Protein AF-A0A2X1KBK9-F1 (afdb_monomer_lite)

Secondary structure (DSSP, 8-state):
-GGG-SS-EEEEPPTT--HHHHHHHHHHHTS--EEEEE-TTS-EEEEE------EEEEE--SSS---SHHHHHHHHHHHHHTT----EEE-SSTTTTTT-GGGHHHHT--TT--SS---B---------

Foldseek 3Di:
DLLADPDADEFEADQQQHLCRRLVVQVVQQAWDWDWDADPVRDIDIDIGHHDLRYAYEQQAHCAGQLAPVSLVVSCVVNVVSVHHHAYEYELAHRVQVNDPVSSVVSPPRPPPPDPRYDYDPDDDDPDD

pLDDT: mean 79.81, std 20.5, range [29.33, 95.19]

InterPro domains:
  IPR006218 DAHP synthetase I/KDSA [PF00793] (1-105)
  IPR006219 DAHP synthase, class 1 [PTHR21225] (1-105)
  IPR013785 Aldolase-type TIM barrel [G3DSA:3.20.20.70] (1-108)

Radius of gyration: 16.47 Å; chains: 1; bounding box: 36×37×44 Å

Organism: Escherichia coli (NCBI:txid562)

Sequence (129 aa):
MASGLSMPVGFKNGTDGSLATAINAMRAAAQPHRFVGINQAGQVALLQTQGNPDGHVILRGGKAPNYSPADVAQCEKEMEQAGLRPSLMVDCSHGNSNKDYRRQPGGGRIRGCSNQRWQSLNYWSDDRK

Structure (mmCIF, N/CA/C/O backbone):
data_AF-A0A2X1KBK9-F1
#
_entry.id   AF-A0A2X1KBK9-F1
#
loop_
_atom_site.group_PDB
_atom_site.id
_atom_site.type_symbol
_atom_site.label_atom_id
_atom_site.label_alt_id
_atom_site.label_comp_id
_atom_site.label_asym_id
_atom_site.label_entity_id
_atom_site.label_seq_id
_atom_site.pdbx_PDB_ins_code
_atom_site.Cartn_x
_atom_site.Cartn_y
_atom_site.Cartn_z
_atom_site.occupancy
_atom_site.B_iso_or_equiv
_atom_site.auth_seq_id
_atom_site.auth_comp_id
_atom_site.auth_asym_id
_atom_site.auth_atom_id
_atom_site.pdbx_PDB_model_num
ATOM 1 N N . MET A 1 1 ? -5.575 4.648 10.456 1.00 80.94 1 MET A N 1
ATOM 2 C CA . MET A 1 1 ? -6.672 5.180 9.614 1.00 80.94 1 MET A CA 1
ATOM 3 C C . MET A 1 1 ? -7.160 4.161 8.596 1.00 80.94 1 MET A C 1
ATOM 5 O O . MET A 1 1 ? -8.340 3.859 8.629 1.00 80.94 1 MET A O 1
ATOM 9 N N . ALA A 1 2 ? -6.296 3.609 7.733 1.00 80.25 2 ALA A N 1
ATOM 10 C CA . ALA A 1 2 ? -6.714 2.680 6.670 1.00 80.25 2 ALA A CA 1
ATOM 11 C C . ALA A 1 2 ? -7.518 1.453 7.158 1.00 80.25 2 ALA A C 1
ATOM 13 O O . ALA A 1 2 ? -8.440 1.019 6.477 1.00 80.25 2 ALA A O 1
ATOM 14 N N . SER A 1 3 ? -7.237 0.967 8.371 1.00 83.50 3 SER A N 1
ATOM 15 C CA . SER A 1 3 ? -7.970 -0.118 9.041 1.00 83.50 3 SER A CA 1
ATOM 16 C C . SER A 1 3 ? -9.439 0.187 9.362 1.00 83.50 3 SER A C 1
ATOM 18 O O . SER A 1 3 ? -10.183 -0.717 9.724 1.00 83.50 3 SER A O 1
ATOM 20 N N . GLY A 1 4 ? -9.853 1.456 9.302 1.00 83.00 4 GLY A N 1
ATOM 21 C CA . GLY A 1 4 ? -11.211 1.911 9.615 1.00 83.00 4 GLY A CA 1
ATOM 22 C C . GLY A 1 4 ? -12.002 2.399 8.410 1.00 83.00 4 GLY A C 1
ATOM 23 O O . GLY A 1 4 ? -13.071 2.972 8.596 1.00 83.00 4 GLY A O 1
ATOM 24 N N . LEU A 1 5 ? -11.467 2.239 7.197 1.00 86.81 5 LEU A N 1
ATOM 25 C CA . LEU A 1 5 ? -12.169 2.609 5.973 1.00 86.81 5 LEU A CA 1
ATOM 26 C C . LEU A 1 5 ? -13.101 1.476 5.541 1.00 86.81 5 LEU A C 1
ATOM 28 O O . LEU A 1 5 ? -12.708 0.316 5.544 1.00 86.81 5 LEU A O 1
ATOM 32 N N . SER A 1 6 ? -14.318 1.830 5.130 1.00 84.69 6 SER A N 1
ATOM 33 C CA . SER A 1 6 ? -15.340 0.904 4.617 1.00 84.69 6 SER A CA 1
ATOM 34 C C . SER A 1 6 ? -15.174 0.564 3.130 1.00 84.69 6 SER A C 1
ATOM 36 O O . SER A 1 6 ? -16.070 -0.017 2.524 1.00 84.69 6 SER A O 1
ATOM 38 N N . MET A 1 7 ? -14.053 0.963 2.528 1.00 89.25 7 MET A N 1
ATOM 39 C CA . MET A 1 7 ? -13.732 0.758 1.117 1.00 89.25 7 MET A CA 1
ATOM 40 C C . MET A 1 7 ? -12.378 0.047 0.974 1.00 89.25 7 MET A C 1
ATOM 42 O O . MET A 1 7 ? -11.544 0.167 1.881 1.00 89.25 7 MET A O 1
ATOM 46 N N . PRO A 1 8 ? -12.120 -0.636 -0.157 1.00 89.88 8 PRO A N 1
ATOM 47 C CA . PRO A 1 8 ? -10.808 -1.204 -0.450 1.00 89.88 8 PRO A CA 1
ATOM 48 C C . PRO A 1 8 ? -9.715 -0.133 -0.476 1.00 89.88 8 PRO A C 1
ATOM 50 O O . PRO A 1 8 ? -9.938 0.982 -0.954 1.00 89.88 8 PRO A O 1
ATOM 53 N N . VAL A 1 9 ? -8.518 -0.471 0.007 1.00 92.31 9 VAL A N 1
ATOM 54 C CA . VAL A 1 9 ? -7.403 0.482 0.130 1.00 92.31 9 VAL A CA 1
ATOM 55 C C . VAL A 1 9 ? -6.173 -0.019 -0.616 1.00 92.31 9 VAL A C 1
ATOM 57 O O . VAL A 1 9 ? -5.704 -1.134 -0.399 1.00 92.31 9 VAL A O 1
ATOM 60 N N . GLY A 1 10 ? -5.628 0.841 -1.477 1.00 93.12 10 GLY A N 1
ATOM 61 C CA . GLY A 1 10 ? -4.382 0.597 -2.194 1.00 93.12 10 GLY A CA 1
ATOM 62 C C . GLY A 1 10 ? -3.178 1.239 -1.503 1.00 93.12 10 GLY A C 1
ATOM 63 O O . GLY A 1 10 ? -3.158 2.449 -1.269 1.00 93.12 10 GLY A O 1
ATOM 64 N N . PHE A 1 11 ? -2.147 0.446 -1.214 1.00 93.88 11 PHE A N 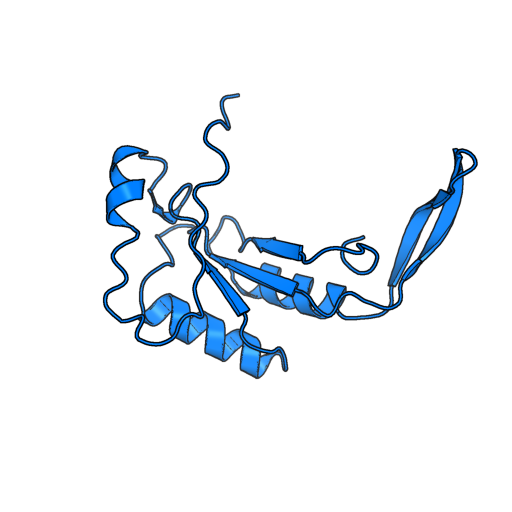1
ATOM 65 C CA . PHE A 1 11 ? -0.900 0.894 -0.594 1.00 93.88 11 PHE A CA 1
ATOM 66 C C . PHE A 1 11 ? 0.202 1.011 -1.643 1.00 93.88 11 PHE A C 1
ATOM 68 O O . PHE A 1 11 ? 0.728 0.016 -2.136 1.00 93.88 11 PHE A O 1
ATOM 75 N N . LYS A 1 12 ? 0.564 2.246 -1.988 1.00 93.62 12 LYS A N 1
ATOM 76 C CA . LYS A 1 12 ? 1.654 2.540 -2.926 1.00 93.62 12 LYS A CA 1
ATOM 77 C C . LYS A 1 12 ? 3.012 2.141 -2.341 1.00 93.62 12 LYS A C 1
ATOM 79 O O . LYS A 1 12 ? 3.291 2.451 -1.183 1.00 93.62 12 LYS A O 1
ATOM 84 N N . ASN A 1 13 ? 3.871 1.515 -3.149 1.00 93.75 13 ASN A N 1
ATOM 85 C CA . ASN A 1 13 ? 5.262 1.269 -2.759 1.00 93.75 13 ASN A CA 1
ATOM 86 C C . ASN A 1 13 ? 6.026 2.585 -2.501 1.00 93.75 13 ASN A C 1
ATOM 88 O O . ASN A 1 13 ? 5.630 3.665 -2.965 1.00 93.75 13 ASN A O 1
ATOM 92 N N . GLY A 1 14 ? 7.131 2.482 -1.754 1.00 89.19 14 GLY A N 1
ATOM 93 C CA . GLY A 1 14 ? 7.998 3.615 -1.423 1.00 89.19 14 GLY A CA 1
ATOM 94 C C . GLY A 1 14 ? 8.544 4.312 -2.671 1.00 89.19 14 GLY A C 1
ATOM 95 O O . GLY A 1 14 ? 8.673 3.698 -3.727 1.00 89.19 14 GLY A O 1
ATOM 96 N N . THR A 1 15 ? 8.872 5.602 -2.570 1.00 87.69 15 THR A N 1
ATOM 97 C CA . THR A 1 15 ? 9.440 6.388 -3.688 1.00 87.69 15 THR A CA 1
ATOM 98 C C . THR A 1 15 ? 10.797 5.868 -4.167 1.00 87.69 15 THR A C 1
ATOM 100 O O . THR A 1 15 ? 11.200 6.141 -5.294 1.00 87.69 15 THR A O 1
ATOM 103 N N . ASP A 1 16 ? 11.488 5.108 -3.326 1.00 87.69 16 ASP A N 1
ATOM 104 C CA . ASP A 1 16 ? 12.723 4.391 -3.624 1.00 87.69 16 ASP A CA 1
ATOM 105 C C . ASP A 1 16 ? 12.499 3.060 -4.365 1.00 87.69 16 ASP A C 1
ATOM 107 O O . ASP A 1 16 ? 13.449 2.520 -4.931 1.00 87.69 16 ASP A O 1
ATOM 111 N N . GLY A 1 17 ? 11.257 2.566 -4.417 1.00 87.50 17 GLY A N 1
ATOM 112 C CA . GLY A 1 17 ? 10.885 1.257 -4.959 1.00 87.50 17 GLY A CA 1
ATOM 113 C C . GLY A 1 17 ? 10.597 0.198 -3.890 1.00 87.50 17 GLY A C 1
ATOM 114 O O . GLY A 1 17 ? 10.237 -0.921 -4.242 1.00 87.50 17 GLY A O 1
ATOM 115 N N . SER A 1 18 ? 10.724 0.526 -2.599 1.00 91.38 18 SER A N 1
ATOM 116 C CA . SER A 1 18 ? 10.566 -0.443 -1.511 1.00 91.38 18 SER A CA 1
ATOM 117 C C . SER A 1 18 ? 9.127 -0.960 -1.394 1.00 91.38 18 SER A C 1
ATOM 119 O O . SER A 1 18 ? 8.190 -0.194 -1.132 1.00 91.38 18 SER A O 1
ATOM 121 N N . LEU A 1 19 ? 8.961 -2.277 -1.560 1.00 92.69 19 LEU A N 1
ATOM 122 C CA . LEU A 1 19 ? 7.692 -2.992 -1.379 1.00 92.69 19 LEU A CA 1
ATOM 123 C C . LEU A 1 19 ? 7.352 -3.195 0.101 1.00 92.69 19 LEU A C 1
ATOM 125 O O . LEU A 1 19 ? 6.178 -3.167 0.473 1.00 92.69 19 LEU A O 1
ATOM 129 N N . ALA A 1 20 ? 8.370 -3.306 0.959 1.00 92.50 20 ALA A N 1
ATOM 130 C CA . ALA A 1 20 ? 8.213 -3.545 2.390 1.00 92.50 20 ALA A CA 1
ATOM 131 C C . ALA A 1 20 ? 7.303 -2.506 3.062 1.00 92.50 20 ALA A C 1
ATOM 133 O O . ALA A 1 20 ? 6.472 -2.857 3.895 1.00 92.50 20 ALA A O 1
ATOM 134 N N . THR A 1 21 ? 7.399 -1.232 2.667 1.00 91.81 21 THR A N 1
ATOM 135 C CA . THR A 1 21 ? 6.536 -0.165 3.196 1.00 91.81 21 THR A CA 1
ATOM 136 C C . THR A 1 21 ? 5.061 -0.425 2.888 1.00 91.81 21 THR A C 1
ATOM 138 O O . THR A 1 21 ? 4.219 -0.302 3.777 1.00 91.81 21 THR A O 1
ATOM 141 N N . ALA A 1 22 ? 4.742 -0.822 1.653 1.00 93.56 22 ALA A N 1
ATOM 142 C CA . ALA A 1 22 ? 3.369 -1.102 1.242 1.00 93.56 22 ALA A CA 1
ATOM 143 C C . ALA A 1 22 ? 2.831 -2.384 1.889 1.00 93.56 22 ALA A C 1
ATOM 145 O O . ALA A 1 22 ? 1.715 -2.387 2.403 1.00 93.56 22 ALA A O 1
ATOM 146 N N . ILE A 1 23 ? 3.639 -3.445 1.927 1.00 93.25 23 ILE A N 1
ATOM 147 C CA . ILE A 1 23 ? 3.270 -4.737 2.520 1.00 93.25 23 ILE A CA 1
ATOM 148 C C . ILE A 1 23 ? 3.027 -4.595 4.026 1.00 93.25 23 ILE A C 1
ATOM 150 O O . ILE A 1 23 ? 2.004 -5.056 4.535 1.00 93.25 23 ILE A O 1
ATOM 154 N N . ASN A 1 24 ? 3.910 -3.895 4.742 1.00 93.19 24 ASN A N 1
ATOM 155 C CA . ASN A 1 24 ? 3.737 -3.639 6.171 1.00 93.19 24 ASN A CA 1
ATOM 156 C C . ASN A 1 24 ? 2.508 -2.767 6.448 1.00 93.19 24 ASN A C 1
ATOM 158 O O . ASN A 1 24 ? 1.766 -3.043 7.391 1.00 93.19 24 ASN A O 1
ATOM 162 N N . ALA A 1 25 ? 2.256 -1.749 5.619 1.00 92.31 25 ALA A N 1
ATOM 163 C CA . ALA A 1 25 ? 1.065 -0.915 5.743 1.00 92.31 25 ALA A CA 1
ATOM 164 C C . ALA A 1 25 ? -0.223 -1.714 5.495 1.00 92.31 25 ALA A C 1
ATOM 166 O O . ALA A 1 25 ? -1.184 -1.558 6.246 1.00 92.31 25 ALA A O 1
ATOM 167 N N . MET A 1 26 ? -0.226 -2.608 4.503 1.00 92.44 26 MET A N 1
ATOM 168 C CA . MET A 1 26 ? -1.353 -3.495 4.215 1.00 92.44 26 MET A CA 1
ATOM 169 C C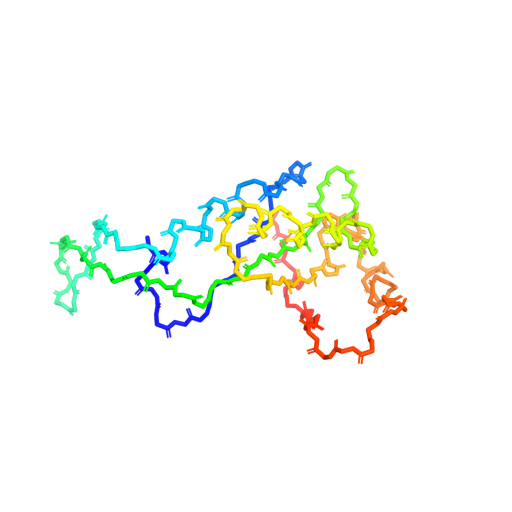 . MET A 1 26 ? -1.607 -4.473 5.366 1.00 92.44 26 MET A C 1
ATOM 171 O O . MET A 1 26 ? -2.744 -4.636 5.804 1.00 92.44 26 MET A O 1
ATOM 175 N N . ARG A 1 27 ? -0.542 -5.067 5.920 1.00 92.12 27 ARG A N 1
ATOM 176 C CA . ARG A 1 27 ? -0.632 -5.953 7.086 1.00 92.12 27 ARG A CA 1
ATOM 177 C C . ARG A 1 27 ? -1.173 -5.232 8.317 1.00 92.12 27 ARG A C 1
ATOM 179 O O . ARG A 1 27 ? -2.024 -5.782 9.007 1.00 92.12 27 ARG A O 1
ATOM 186 N N . ALA A 1 28 ? -0.699 -4.017 8.584 1.00 92.31 28 ALA A N 1
ATOM 187 C CA . ALA A 1 28 ? -1.217 -3.195 9.672 1.00 92.31 28 ALA A CA 1
ATOM 188 C C . ALA A 1 28 ? -2.689 -2.832 9.427 1.00 92.31 28 ALA A C 1
ATOM 190 O O . ALA A 1 28 ? -3.528 -2.988 10.304 1.00 92.31 28 ALA A O 1
ATOM 191 N N . ALA A 1 29 ? -3.051 -2.425 8.210 1.00 91.50 29 ALA A N 1
ATOM 192 C CA . ALA A 1 29 ? -4.430 -2.080 7.889 1.00 91.50 29 ALA A CA 1
ATOM 193 C C . ALA A 1 29 ? -5.407 -3.244 8.103 1.00 91.50 29 ALA A C 1
ATOM 195 O O . ALA A 1 29 ? -6.528 -2.991 8.532 1.00 91.50 29 ALA A O 1
ATOM 196 N N . ALA A 1 30 ? -4.977 -4.490 7.894 1.00 89.44 30 ALA A N 1
ATOM 197 C CA . ALA A 1 30 ? -5.783 -5.682 8.153 1.00 89.44 30 ALA A CA 1
ATOM 198 C C . ALA A 1 30 ? -6.060 -5.949 9.646 1.00 89.44 30 ALA A C 1
ATOM 200 O O . ALA A 1 30 ? -6.911 -6.778 9.962 1.00 89.44 30 ALA A O 1
ATOM 201 N N . GLN A 1 31 ? -5.375 -5.267 10.570 1.00 90.81 31 GLN A N 1
ATOM 202 C CA . GLN A 1 31 ? -5.508 -5.486 12.011 1.00 90.81 31 GLN A CA 1
ATOM 203 C C . GLN A 1 31 ? -6.353 -4.406 12.713 1.00 90.81 31 GLN A C 1
ATOM 205 O O . GLN A 1 31 ? -6.419 -3.256 12.261 1.00 90.81 31 GLN A O 1
ATOM 210 N N . PRO A 1 32 ? -6.978 -4.740 13.861 1.00 92.44 32 PRO A N 1
ATOM 211 C CA . PRO A 1 32 ? -7.639 -3.760 14.711 1.00 92.44 32 PRO A CA 1
ATOM 212 C C . PRO A 1 32 ? -6.663 -2.698 15.229 1.00 92.44 32 PRO A C 1
ATOM 214 O O . PRO A 1 32 ? -5.674 -3.003 15.894 1.00 92.44 32 PRO A O 1
ATOM 217 N N . HIS A 1 33 ? -6.985 -1.429 14.992 1.00 92.94 33 HIS A N 1
ATOM 218 C CA . HIS A 1 33 ? -6.212 -0.289 15.487 1.00 92.94 33 HIS A CA 1
ATOM 219 C C . HIS A 1 33 ? -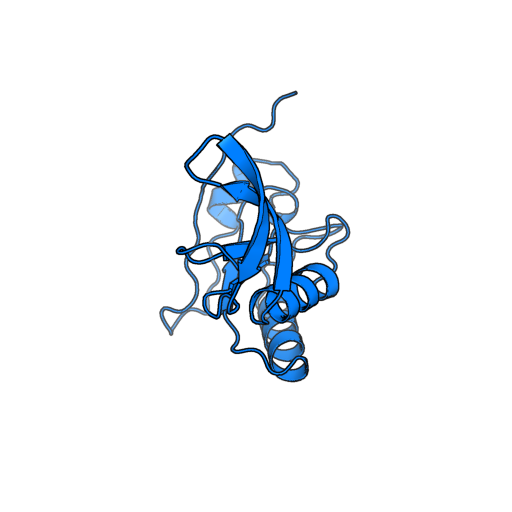7.092 0.762 16.155 1.00 92.94 33 HIS A C 1
ATOM 221 O O . HIS A 1 33 ? -8.290 0.864 15.874 1.00 92.94 33 HIS A O 1
ATOM 227 N N . ARG A 1 34 ? -6.468 1.592 16.997 1.00 92.50 34 ARG A N 1
ATOM 228 C CA . ARG A 1 34 ? -7.061 2.809 17.555 1.00 92.50 34 ARG A CA 1
ATOM 229 C C . ARG A 1 34 ? -6.339 4.035 17.017 1.00 92.50 34 ARG A C 1
ATOM 231 O O . ARG A 1 34 ? -5.114 4.032 16.933 1.00 92.50 34 ARG A O 1
ATOM 238 N N . PHE A 1 35 ? -7.080 5.072 16.653 1.00 91.56 35 PHE A N 1
ATOM 239 C CA . PHE A 1 35 ? -6.503 6.349 16.241 1.00 91.56 35 PHE A CA 1
ATOM 240 C C . PHE A 1 35 ? -7.398 7.512 16.667 1.00 91.56 35 PHE A C 1
ATOM 242 O O . PHE A 1 35 ? -8.599 7.344 16.869 1.00 91.56 35 PHE A O 1
ATOM 249 N N . VAL A 1 36 ? -6.801 8.690 16.829 1.00 93.00 36 VAL A N 1
ATOM 250 C CA . VAL A 1 36 ? -7.534 9.913 17.169 1.00 93.00 36 VAL A CA 1
ATOM 251 C C . VAL A 1 36 ? -8.191 10.457 15.904 1.00 93.00 36 VAL A C 1
ATOM 253 O O . VAL A 1 36 ? -7.530 10.618 14.879 1.00 93.00 36 VAL A O 1
ATOM 256 N N . GLY A 1 37 ? -9.492 10.717 15.973 1.00 90.94 37 GLY A N 1
ATOM 257 C CA . GLY A 1 37 ? -10.280 11.280 14.885 1.00 90.94 37 GLY A CA 1
ATOM 258 C C . GLY A 1 37 ? -11.418 12.140 15.418 1.00 90.94 37 GLY A C 1
ATOM 259 O O . GLY A 1 37 ? -11.383 12.599 16.559 1.00 90.94 37 GLY A O 1
ATOM 260 N N . ILE A 1 38 ? -12.428 12.357 14.583 1.00 93.12 38 ILE A N 1
ATOM 261 C CA . ILE A 1 38 ? -13.600 13.168 14.912 1.00 93.12 38 ILE A CA 1
ATOM 262 C C . ILE A 1 38 ? -14.840 12.274 14.810 1.00 93.12 38 ILE A C 1
ATOM 264 O O . ILE A 1 38 ? -14.951 11.477 13.877 1.00 93.12 38 ILE A O 1
ATOM 268 N N . ASN A 1 39 ? -15.746 12.361 15.784 1.00 90.88 39 ASN A N 1
ATOM 269 C CA . ASN A 1 39 ? -17.029 11.658 15.735 1.00 90.88 39 ASN A CA 1
ATOM 270 C C . ASN A 1 39 ? -18.049 12.407 14.849 1.00 90.88 39 ASN A C 1
ATOM 272 O O . ASN A 1 39 ? -17.812 13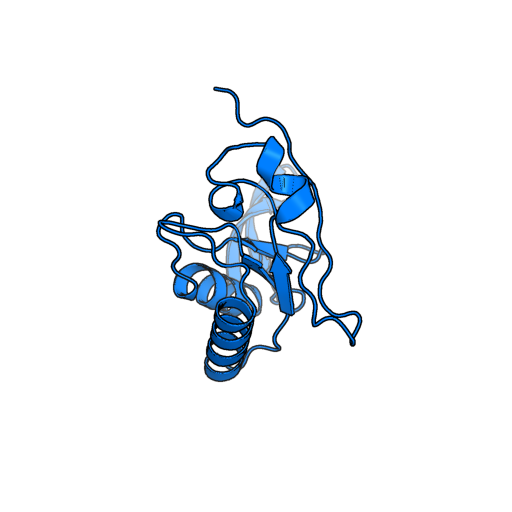.525 14.399 1.00 90.88 39 ASN A O 1
ATOM 276 N N . GLN A 1 40 ? -19.222 11.814 14.620 1.00 89.88 40 GLN A N 1
ATOM 277 C CA . GLN A 1 40 ? -20.284 12.439 13.811 1.00 89.88 40 GLN A CA 1
ATOM 278 C C . GLN A 1 40 ? -20.810 13.768 14.394 1.00 89.88 40 GLN A C 1
ATOM 280 O O . GLN A 1 40 ? -21.413 14.554 13.675 1.00 89.88 40 GLN A O 1
ATOM 285 N N . ALA A 1 41 ? -20.559 14.042 15.678 1.00 93.94 41 ALA A N 1
ATOM 286 C CA . ALA A 1 41 ? -20.925 15.287 16.351 1.00 93.94 41 ALA A CA 1
ATOM 287 C C . ALA A 1 41 ? -19.809 16.354 16.314 1.00 93.94 41 ALA A C 1
ATOM 289 O O . ALA A 1 41 ? -19.930 17.387 16.967 1.00 93.94 41 ALA A O 1
ATOM 290 N N . GLY A 1 42 ? -18.710 16.118 15.587 1.00 93.62 42 GLY A N 1
ATOM 291 C CA . GLY A 1 42 ? -17.613 17.081 15.458 1.00 93.62 42 GLY A CA 1
ATOM 292 C C . GLY A 1 42 ? -16.643 17.116 16.644 1.00 93.62 42 GLY A C 1
ATOM 293 O O . GLY A 1 42 ? -15.799 18.005 16.720 1.00 93.62 42 GLY A O 1
ATOM 294 N N . GLN A 1 43 ? -16.729 16.162 17.570 1.00 95.06 43 GLN A N 1
ATOM 295 C CA . GLN A 1 43 ? -15.872 16.108 18.754 1.00 95.06 43 GLN A CA 1
ATOM 296 C C . GLN A 1 43 ? -14.667 15.199 18.523 1.00 95.06 43 GLN A C 1
ATOM 298 O O . GLN A 1 43 ? -14.771 14.165 17.857 1.00 95.06 43 GLN A O 1
ATOM 303 N N . VAL A 1 44 ? -13.532 15.552 19.131 1.00 95.19 44 VAL A N 1
ATOM 304 C CA . VAL A 1 44 ? -12.337 14.702 19.140 1.00 95.19 44 VAL A CA 1
ATOM 305 C C . VAL A 1 44 ? -12.650 13.408 19.888 1.00 95.19 44 VAL A C 1
ATOM 307 O O . VAL A 1 44 ? -13.085 13.433 21.037 1.00 95.19 44 VAL A O 1
ATOM 310 N N . ALA A 1 45 ? -12.423 12.275 19.231 1.00 92.88 45 ALA A N 1
ATOM 311 C CA . ALA A 1 45 ? -12.720 10.957 19.766 1.00 92.88 45 ALA A CA 1
ATOM 312 C C . ALA A 1 45 ? -11.610 9.957 19.430 1.00 92.88 45 ALA A C 1
ATOM 314 O O . ALA A 1 45 ? -10.923 10.063 18.410 1.00 92.88 45 ALA A O 1
ATOM 315 N N . LEU A 1 46 ? -11.459 8.948 20.288 1.00 92.44 46 LEU A N 1
ATOM 316 C CA . LEU A 1 46 ? -10.618 7.790 20.010 1.00 92.44 46 LEU A CA 1
ATOM 317 C C . LEU A 1 46 ? -11.443 6.756 19.236 1.00 92.44 46 LEU A C 1
ATOM 319 O O . LEU A 1 46 ? -12.353 6.141 19.788 1.00 92.44 46 LEU A O 1
ATOM 323 N N . LEU A 1 47 ? -11.128 6.564 17.958 1.00 90.50 47 LEU A N 1
ATOM 324 C CA . LEU A 1 47 ? -11.821 5.623 17.083 1.00 90.50 47 LEU A CA 1
ATOM 325 C C . LEU A 1 47 ? -11.133 4.259 17.147 1.00 90.50 47 LEU A C 1
ATOM 327 O O . LEU A 1 47 ? -9.919 4.171 16.956 1.00 90.50 47 LEU A O 1
ATOM 331 N N . GLN A 1 48 ? -11.903 3.198 17.392 1.00 91.56 48 GLN A N 1
ATOM 332 C CA . GLN A 1 48 ? -11.439 1.813 17.309 1.00 91.56 48 GLN A CA 1
ATOM 333 C C . GLN A 1 48 ? -11.928 1.179 16.005 1.00 91.56 48 GLN A C 1
ATOM 335 O O . GLN A 1 48 ? -13.085 1.320 15.625 1.00 91.56 48 GLN A O 1
ATOM 340 N N . THR A 1 49 ? -11.032 0.468 15.331 1.00 91.81 49 THR A N 1
ATOM 341 C CA . THR A 1 49 ? -11.277 -0.194 14.045 1.00 91.81 49 THR A CA 1
ATOM 342 C C . THR A 1 49 ? -11.159 -1.701 14.196 1.00 91.81 49 THR A C 1
ATOM 344 O O . THR A 1 49 ? -10.437 -2.167 15.076 1.00 91.81 49 THR A O 1
ATOM 347 N N . GLN A 1 50 ? -11.854 -2.454 13.344 1.00 89.50 50 GLN A N 1
ATOM 348 C CA . GLN A 1 50 ? -11.752 -3.918 13.304 1.00 89.50 50 GLN A CA 1
ATOM 349 C C . GLN A 1 50 ? -10.644 -4.416 12.363 1.00 89.50 50 GLN A C 1
ATOM 351 O O . GLN A 1 50 ? -10.283 -5.586 12.429 1.00 89.50 50 GLN A O 1
ATOM 356 N N . GLY A 1 51 ? -10.073 -3.532 11.539 1.00 89.25 51 GLY A N 1
ATOM 357 C CA . GLY A 1 51 ? -9.189 -3.914 10.443 1.00 89.25 51 GLY A CA 1
ATOM 358 C C . GLY A 1 51 ? -9.918 -3.873 9.102 1.00 89.25 51 GLY A C 1
ATOM 359 O O . GLY A 1 51 ? -11.142 -3.966 9.041 1.00 89.25 51 GLY A O 1
ATOM 360 N N . ASN A 1 52 ? -9.149 -3.713 8.032 1.00 91.25 52 ASN A N 1
ATOM 361 C CA . ASN A 1 52 ? -9.616 -3.708 6.655 1.00 91.25 52 ASN A CA 1
ATOM 362 C C . ASN A 1 52 ? -8.930 -4.855 5.887 1.00 91.25 52 ASN A C 1
ATOM 364 O O . ASN A 1 52 ? -7.735 -4.746 5.592 1.00 91.25 52 ASN A O 1
ATOM 368 N N . PRO A 1 53 ? -9.646 -5.955 5.586 1.00 85.88 53 PRO A N 1
ATOM 369 C CA . PRO A 1 53 ? -9.084 -7.086 4.850 1.00 85.88 53 PRO A CA 1
ATOM 370 C C . PRO A 1 53 ? -8.898 -6.792 3.352 1.00 85.88 53 PRO A C 1
ATOM 372 O O . PRO A 1 53 ? -8.141 -7.497 2.686 1.00 85.88 53 PRO A O 1
ATOM 375 N N . ASP A 1 54 ?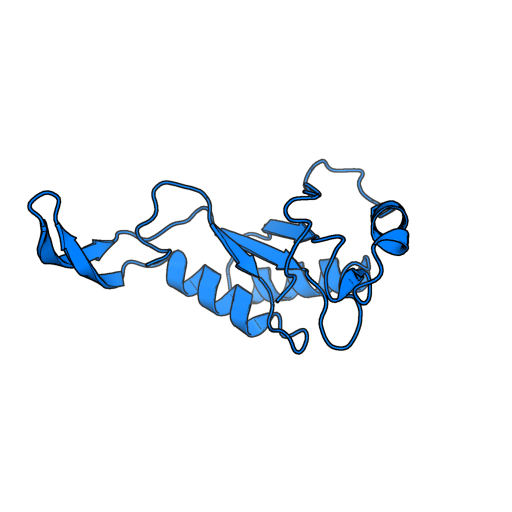 -9.541 -5.747 2.823 1.00 89.25 54 ASP A N 1
ATOM 376 C CA . ASP A 1 54 ? -9.587 -5.409 1.397 1.00 89.25 54 ASP A CA 1
ATOM 377 C C . ASP A 1 54 ? -8.423 -4.487 0.988 1.00 89.25 54 ASP A C 1
ATOM 379 O O . ASP A 1 54 ? -8.589 -3.433 0.363 1.00 89.25 54 ASP A O 1
ATOM 383 N N . GLY A 1 55 ? -7.210 -4.886 1.373 1.00 90.31 55 GLY A N 1
ATOM 384 C CA . GLY A 1 55 ? -5.965 -4.208 1.023 1.00 90.31 55 GLY A CA 1
ATOM 385 C C . GLY A 1 55 ? -5.316 -4.770 -0.244 1.00 90.31 55 GLY A C 1
ATOM 386 O O . GLY A 1 55 ? -5.322 -5.979 -0.470 1.00 90.31 55 GLY A O 1
ATOM 387 N N . HIS A 1 56 ? -4.709 -3.899 -1.052 1.00 92.75 56 HIS A N 1
ATOM 388 C CA . HIS A 1 56 ? -3.852 -4.301 -2.174 1.00 92.75 56 HIS A CA 1
ATOM 389 C C . HIS A 1 56 ? -2.621 -3.395 -2.300 1.00 92.75 56 HIS A C 1
ATOM 391 O O . HIS A 1 56 ? -2.629 -2.247 -1.853 1.00 92.75 56 HIS A O 1
ATOM 397 N N . VAL A 1 57 ? -1.547 -3.895 -2.910 1.00 92.94 57 VAL A N 1
ATOM 398 C CA . VAL A 1 57 ? -0.313 -3.126 -3.159 1.00 92.94 57 VAL A CA 1
ATOM 399 C C . VAL A 1 57 ? -0.406 -2.398 -4.501 1.00 92.94 57 VAL A C 1
ATOM 401 O O . VAL A 1 57 ? -0.926 -2.939 -5.466 1.00 92.94 57 VAL A O 1
ATOM 404 N N . ILE A 1 58 ? 0.112 -1.174 -4.601 1.00 92.94 58 ILE A N 1
ATOM 405 C CA . ILE A 1 58 ? 0.215 -0.440 -5.869 1.00 92.94 58 ILE A CA 1
ATOM 406 C C . ILE A 1 58 ? 1.690 -0.289 -6.249 1.00 92.94 58 ILE A C 1
ATOM 408 O O . ILE A 1 58 ? 2.447 0.407 -5.565 1.00 92.94 58 ILE A O 1
ATOM 412 N N . LEU A 1 59 ? 2.070 -0.908 -7.368 1.00 91.88 59 LEU A N 1
ATOM 413 C CA . LEU A 1 59 ? 3.383 -0.800 -7.999 1.00 91.88 59 LEU A CA 1
ATOM 414 C C . LEU A 1 59 ? 3.433 0.472 -8.855 1.00 91.88 59 LEU A C 1
ATOM 416 O O . LEU A 1 59 ? 2.803 0.536 -9.906 1.00 91.88 59 LEU A O 1
ATOM 420 N N . ARG A 1 60 ? 4.163 1.494 -8.402 1.00 92.31 60 ARG A N 1
ATOM 421 C CA . ARG A 1 60 ? 4.255 2.844 -9.004 1.00 92.31 60 ARG A CA 1
ATOM 422 C C . ARG A 1 60 ? 5.667 3.261 -9.426 1.00 92.31 60 ARG A C 1
ATOM 424 O O . ARG A 1 60 ? 5.931 4.448 -9.645 1.00 92.31 60 ARG A O 1
ATOM 431 N N . GLY A 1 61 ? 6.578 2.302 -9.497 1.00 87.62 61 GLY A N 1
ATOM 432 C CA . GLY A 1 61 ? 7.998 2.496 -9.756 1.00 87.62 61 GLY A CA 1
ATOM 433 C C . GLY A 1 61 ? 8.762 3.048 -8.556 1.00 87.62 61 GLY A C 1
ATOM 434 O O . GLY A 1 61 ? 8.218 3.254 -7.470 1.00 87.62 61 GLY A O 1
ATOM 435 N N . GLY A 1 62 ? 10.049 3.289 -8.768 1.00 89.69 62 GLY A N 1
ATOM 436 C CA . GLY A 1 62 ? 10.966 3.889 -7.804 1.00 89.69 62 GLY A CA 1
ATOM 437 C C . GLY A 1 62 ? 12.165 4.471 -8.542 1.00 89.69 62 GLY A C 1
ATOM 438 O O . GLY A 1 62 ? 11.995 5.265 -9.466 1.00 89.69 62 GLY A O 1
ATOM 439 N N . LYS A 1 63 ? 13.377 4.022 -8.197 1.00 88.31 63 LYS A N 1
ATOM 440 C CA . LYS A 1 63 ? 14.588 4.320 -8.992 1.00 88.31 63 LYS A CA 1
ATOM 441 C C . LYS A 1 63 ? 14.520 3.747 -10.412 1.00 88.31 63 LYS A C 1
ATOM 443 O O . LYS A 1 63 ? 15.088 4.318 -11.336 1.00 88.31 63 LYS A O 1
ATOM 448 N N . ALA A 1 64 ? 13.827 2.624 -10.562 1.00 88.94 64 ALA A N 1
ATOM 449 C CA . ALA A 1 64 ? 13.500 1.996 -11.830 1.00 88.94 64 ALA A CA 1
ATOM 450 C C . ALA A 1 64 ? 11.999 1.651 -11.855 1.00 88.94 64 ALA A C 1
ATOM 452 O O . ALA A 1 64 ? 11.365 1.601 -10.791 1.00 88.94 64 ALA A O 1
ATOM 453 N N . PRO A 1 65 ? 11.413 1.426 -13.041 1.00 89.50 65 PRO A N 1
ATOM 454 C CA . PRO A 1 65 ? 10.079 0.857 -13.146 1.00 89.50 65 PRO A CA 1
ATOM 455 C C . PRO A 1 65 ? 9.991 -0.523 -12.486 1.00 89.50 65 PRO A C 1
ATOM 457 O O . PRO A 1 65 ? 10.941 -1.293 -12.574 1.00 89.50 65 PRO A O 1
ATOM 460 N N . ASN A 1 66 ? 8.854 -0.836 -11.866 1.00 90.06 66 ASN A N 1
ATOM 461 C CA . ASN A 1 66 ? 8.610 -2.091 -11.149 1.00 90.06 66 ASN A CA 1
ATOM 462 C C . ASN A 1 66 ? 7.346 -2.815 -11.645 1.00 90.06 66 ASN A C 1
ATOM 464 O O . ASN A 1 66 ? 6.564 -3.330 -10.854 1.00 90.06 66 ASN A O 1
ATOM 468 N N . TYR A 1 67 ? 7.116 -2.814 -12.959 1.00 87.69 67 TYR A N 1
ATOM 469 C CA . TYR A 1 67 ? 5.950 -3.445 -13.591 1.00 87.69 67 TYR A CA 1
ATOM 470 C C . TYR A 1 67 ? 6.290 -4.704 -14.401 1.00 87.69 67 TYR A C 1
ATOM 472 O O . TYR A 1 67 ? 5.419 -5.245 -15.087 1.00 87.69 67 TYR A O 1
ATOM 480 N N . SER A 1 68 ? 7.550 -5.157 -14.395 1.00 88.06 68 SER A N 1
ATOM 481 C CA . SER A 1 68 ? 7.931 -6.345 -15.159 1.00 88.06 68 SER A CA 1
ATOM 482 C C . SER A 1 68 ? 7.325 -7.614 -14.539 1.00 88.06 68 SER A C 1
ATOM 484 O O . SER A 1 68 ? 7.007 -7.629 -13.348 1.00 88.06 68 SER A O 1
ATOM 486 N N . PRO A 1 69 ? 7.198 -8.718 -15.299 1.00 88.12 69 PRO A N 1
ATOM 487 C CA . PRO A 1 69 ? 6.744 -9.990 -14.736 1.00 88.12 69 PRO A CA 1
ATOM 488 C C . PRO A 1 69 ? 7.587 -10.464 -13.542 1.00 88.12 69 PRO A C 1
ATOM 490 O O . PRO A 1 69 ? 7.049 -11.069 -12.620 1.00 88.12 69 PRO A O 1
ATOM 493 N N . ALA A 1 70 ? 8.890 -10.159 -13.537 1.00 89.88 70 ALA A N 1
ATOM 494 C CA . ALA A 1 70 ? 9.777 -10.476 -12.422 1.00 89.88 70 ALA A CA 1
ATOM 495 C C . ALA A 1 70 ? 9.463 -9.628 -11.178 1.00 89.88 70 ALA A C 1
ATOM 497 O O . ALA A 1 70 ? 9.438 -10.165 -10.074 1.00 89.88 70 ALA A O 1
ATOM 498 N N . ASP A 1 71 ? 9.164 -8.337 -11.354 1.00 90.44 71 ASP A N 1
ATOM 499 C CA . ASP A 1 71 ? 8.795 -7.441 -10.247 1.00 90.44 71 ASP A CA 1
ATOM 500 C C . ASP A 1 71 ? 7.455 -7.842 -9.623 1.00 90.44 71 ASP A C 1
ATOM 502 O O . ASP A 1 71 ? 7.308 -7.851 -8.401 1.00 90.44 71 ASP A O 1
ATOM 506 N N . VAL A 1 72 ? 6.484 -8.216 -10.462 1.00 90.00 72 VAL A N 1
ATOM 507 C CA . VAL A 1 72 ? 5.178 -8.713 -10.014 1.00 90.00 72 VAL A CA 1
ATOM 508 C C . VAL A 1 72 ? 5.352 -10.005 -9.221 1.00 90.00 72 VAL A C 1
ATOM 510 O O . VAL A 1 72 ? 4.883 -10.075 -8.089 1.00 90.00 72 VAL A O 1
ATOM 513 N N . ALA A 1 73 ? 6.086 -10.984 -9.759 1.00 90.56 73 ALA A N 1
ATOM 514 C CA . ALA A 1 73 ? 6.335 -12.251 -9.072 1.00 90.56 73 ALA A CA 1
ATOM 515 C C . ALA A 1 73 ? 7.083 -12.057 -7.741 1.00 90.56 73 ALA A C 1
ATOM 517 O O . ALA A 1 73 ? 6.780 -12.718 -6.747 1.00 90.56 73 ALA A O 1
ATOM 518 N N . GLN A 1 74 ? 8.042 -11.126 -7.698 1.00 92.12 74 GLN A N 1
ATOM 519 C CA . GLN A 1 74 ? 8.744 -10.773 -6.467 1.00 92.12 74 GLN A CA 1
ATOM 520 C C . GLN A 1 74 ? 7.788 -10.157 -5.437 1.00 92.12 74 GLN A C 1
ATOM 522 O O . GLN A 1 74 ? 7.815 -10.548 -4.271 1.00 92.12 74 GLN A O 1
ATOM 527 N N . CYS A 1 75 ? 6.902 -9.251 -5.860 1.00 92.00 75 CYS A N 1
ATOM 528 C CA . CYS A 1 75 ? 5.895 -8.670 -4.979 1.00 92.00 75 CYS A CA 1
ATOM 529 C C . CYS A 1 75 ? 4.915 -9.724 -4.453 1.00 92.00 75 CYS A C 1
ATOM 531 O O . CYS A 1 75 ? 4.626 -9.736 -3.260 1.00 92.00 75 CYS A O 1
ATOM 533 N N . GLU A 1 76 ? 4.425 -10.627 -5.305 1.00 92.06 76 GLU A N 1
ATOM 534 C CA . GLU A 1 76 ? 3.552 -11.727 -4.882 1.00 92.06 76 GLU A CA 1
ATOM 535 C C . GLU A 1 76 ? 4.237 -12.596 -3.822 1.00 92.06 76 GLU A C 1
ATOM 537 O O . GLU A 1 76 ? 3.660 -12.842 -2.763 1.00 92.06 76 GLU A O 1
ATOM 542 N N . LYS A 1 77 ? 5.502 -12.965 -4.050 1.00 94.06 77 LYS A N 1
ATOM 543 C CA . LYS A 1 77 ? 6.297 -13.755 -3.105 1.00 94.06 77 LYS A CA 1
ATOM 544 C C . LYS A 1 77 ? 6.483 -13.049 -1.761 1.00 94.06 77 LYS A C 1
ATOM 546 O O . LYS A 1 77 ? 6.345 -13.681 -0.716 1.00 94.06 77 LYS A O 1
ATOM 551 N N . GLU A 1 78 ? 6.792 -11.755 -1.758 1.00 93.69 78 GLU A N 1
ATOM 552 C CA . GLU A 1 78 ? 6.941 -10.987 -0.514 1.00 93.69 78 GLU A CA 1
ATOM 55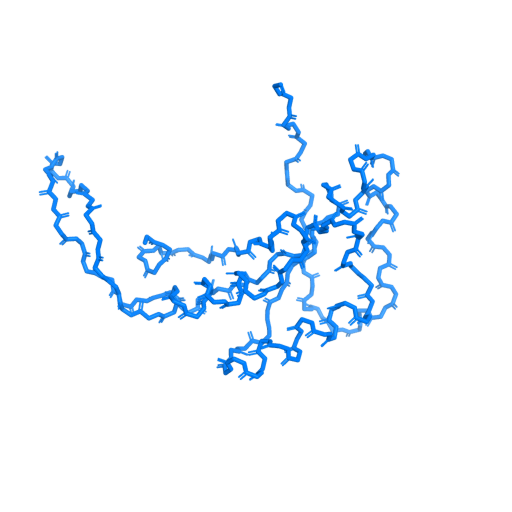3 C C . GLU A 1 78 ? 5.611 -10.848 0.242 1.00 93.69 78 GLU A C 1
ATOM 555 O O . GLU A 1 78 ? 5.584 -10.920 1.473 1.00 93.69 78 GLU A O 1
ATOM 560 N N . MET A 1 79 ? 4.491 -10.705 -0.474 1.00 91.25 79 MET A N 1
ATOM 561 C CA . MET A 1 79 ? 3.158 -10.686 0.134 1.00 91.25 79 MET A CA 1
ATOM 562 C C . MET A 1 79 ? 2.811 -12.033 0.778 1.00 91.25 79 MET A C 1
ATOM 564 O O . MET A 1 79 ? 2.334 -12.057 1.914 1.00 91.25 79 MET A O 1
ATOM 568 N N . GLU A 1 80 ? 3.097 -13.146 0.098 1.00 92.50 80 GLU A N 1
ATOM 569 C CA . GLU A 1 80 ? 2.899 -14.497 0.639 1.00 92.50 80 GLU A CA 1
ATOM 570 C C . GLU A 1 80 ? 3.767 -14.743 1.876 1.00 92.50 80 GLU A C 1
ATOM 572 O O . GLU A 1 80 ? 3.276 -15.252 2.884 1.00 92.50 80 GLU A O 1
ATOM 577 N N . GLN A 1 81 ? 5.034 -14.314 1.850 1.00 92.62 81 GLN A N 1
ATOM 578 C CA . GLN A 1 81 ? 5.937 -14.386 3.005 1.00 92.62 81 GLN A CA 1
ATOM 579 C C . GLN A 1 81 ? 5.435 -13.565 4.199 1.00 92.62 81 GLN A C 1
ATOM 581 O O . GLN A 1 81 ? 5.660 -13.941 5.349 1.00 92.62 81 GLN A O 1
ATOM 586 N N . ALA A 1 82 ? 4.723 -12.467 3.943 1.00 89.25 82 ALA A N 1
ATOM 587 C CA . ALA A 1 82 ? 4.069 -11.668 4.974 1.00 89.25 82 ALA A CA 1
ATOM 588 C C . ALA A 1 82 ? 2.731 -12.264 5.464 1.00 89.25 82 ALA A C 1
ATOM 590 O O . ALA A 1 82 ? 2.105 -11.684 6.356 1.00 89.25 82 ALA A O 1
ATOM 591 N N . GLY A 1 83 ? 2.294 -13.403 4.911 1.00 89.69 83 GLY A N 1
ATOM 592 C CA . GLY A 1 83 ? 1.028 -14.063 5.237 1.00 89.69 83 GLY A CA 1
ATOM 593 C C . GLY A 1 83 ? -0.199 -13.366 4.644 1.00 89.69 83 GLY A C 1
ATOM 594 O O . GLY A 1 83 ? -1.299 -13.499 5.177 1.00 89.69 83 GLY A O 1
ATOM 595 N N . LEU A 1 84 ? -0.017 -12.584 3.579 1.00 88.62 84 LEU A N 1
ATOM 596 C CA . LEU A 1 84 ? -1.067 -11.796 2.941 1.00 88.62 84 LEU A CA 1
ATOM 597 C C . LEU A 1 84 ? -1.465 -12.432 1.609 1.00 88.62 84 LEU A C 1
ATOM 599 O O . LEU A 1 84 ? -0.629 -12.963 0.882 1.00 88.62 84 LEU A O 1
ATOM 603 N N . ARG A 1 85 ? -2.749 -12.340 1.248 1.00 88.06 85 ARG A N 1
ATOM 604 C CA . ARG A 1 85 ? -3.219 -12.765 -0.076 1.00 88.06 85 ARG A CA 1
ATOM 605 C C . ARG A 1 85 ? -2.626 -11.833 -1.142 1.00 88.06 85 ARG A C 1
ATOM 607 O O . ARG A 1 85 ? -2.885 -10.631 -1.066 1.00 88.06 85 ARG A O 1
ATOM 614 N N . PRO A 1 86 ? -1.930 -12.348 -2.173 1.00 89.06 86 PRO A N 1
ATOM 615 C CA . PRO A 1 86 ? -1.432 -11.509 -3.255 1.00 89.06 86 PRO A CA 1
ATOM 616 C C . PRO A 1 86 ? -2.574 -10.789 -3.974 1.00 89.06 86 PRO A C 1
ATOM 618 O O . PRO A 1 86 ? -3.493 -11.407 -4.532 1.00 89.06 86 PRO A O 1
ATOM 621 N N . SER A 1 87 ? -2.520 -9.466 -3.908 1.00 89.94 87 SER A N 1
ATOM 622 C CA . SER A 1 87 ? -3.405 -8.527 -4.579 1.00 89.94 87 SER A CA 1
ATOM 623 C C . SER A 1 87 ? -2.608 -7.255 -4.816 1.00 89.94 87 SER A C 1
ATOM 625 O O . SER A 1 87 ? -2.206 -6.570 -3.875 1.00 89.94 87 SER A O 1
ATOM 627 N N . LEU A 1 88 ? -2.324 -6.966 -6.078 1.00 90.50 88 LEU A N 1
ATOM 628 C CA . LEU A 1 88 ? -1.595 -5.771 -6.459 1.00 90.50 88 LEU A CA 1
ATOM 629 C C . LEU A 1 88 ? -2.201 -5.133 -7.705 1.00 90.50 88 LEU A C 1
ATOM 631 O O . LEU A 1 88 ? -2.973 -5.739 -8.444 1.00 90.50 88 LEU A O 1
ATOM 635 N N . MET A 1 89 ? -1.860 -3.874 -7.900 1.00 90.00 89 MET A N 1
ATOM 636 C CA . MET A 1 89 ? -2.263 -3.029 -9.007 1.00 90.00 89 MET A CA 1
ATOM 637 C C . MET A 1 89 ? -1.011 -2.356 -9.554 1.00 90.00 89 MET A C 1
ATOM 639 O O . MET A 1 89 ? -0.126 -1.963 -8.796 1.00 90.00 89 MET A O 1
ATOM 643 N N . VAL A 1 90 ? -0.932 -2.213 -10.873 1.00 88.25 90 VAL A N 1
ATOM 644 C CA . VAL A 1 90 ? 0.194 -1.545 -11.529 1.00 88.25 90 VAL A CA 1
ATOM 645 C C . VAL A 1 90 ? -0.240 -0.144 -11.938 1.00 88.25 90 VAL A C 1
ATOM 647 O O . VAL A 1 90 ? -1.174 0.023 -12.720 1.00 88.25 90 VAL A O 1
ATOM 650 N N . ASP A 1 91 ? 0.454 0.861 -11.416 1.00 87.31 91 ASP A N 1
ATOM 651 C CA . ASP A 1 91 ? 0.346 2.250 -11.849 1.00 87.31 91 ASP A CA 1
ATOM 652 C C . ASP A 1 91 ? 1.236 2.447 -13.084 1.00 87.31 91 ASP A C 1
ATOM 654 O O . ASP A 1 91 ? 2.455 2.285 -13.026 1.00 87.31 91 ASP A O 1
ATOM 658 N N . CYS A 1 92 ? 0.627 2.774 -14.225 1.00 83.81 92 CYS A N 1
ATOM 659 C CA . CYS A 1 92 ? 1.339 2.994 -15.486 1.00 83.81 92 CYS A CA 1
ATOM 660 C C . CYS A 1 92 ? 2.044 4.362 -15.559 1.00 83.81 92 CYS A C 1
ATOM 662 O O . CYS A 1 92 ? 2.747 4.629 -16.534 1.00 83.81 92 CYS A O 1
ATOM 664 N N . SER A 1 93 ? 1.851 5.231 -14.565 1.00 82.50 93 SER A N 1
ATOM 665 C CA . SER A 1 93 ? 2.403 6.584 -14.470 1.00 82.50 93 SER A CA 1
ATOM 666 C C . SER A 1 93 ? 3.634 6.634 -13.542 1.00 82.50 93 SER A C 1
ATOM 668 O O . SER A 1 93 ? 4.303 5.630 -13.291 1.00 82.50 93 SER A O 1
ATOM 670 N N . HIS A 1 94 ? 3.983 7.823 -13.048 1.00 85.38 94 HIS A N 1
ATOM 671 C CA . HIS A 1 94 ? 5.021 8.055 -12.039 1.00 85.38 94 HIS A CA 1
ATOM 672 C C . HIS A 1 94 ? 6.381 7.410 -12.370 1.00 85.38 94 HIS A C 1
ATOM 674 O O . HIS A 1 94 ? 6.954 7.667 -13.431 1.00 85.38 94 HIS A O 1
ATOM 680 N N . GLY A 1 95 ? 6.939 6.622 -11.444 1.00 82.56 95 GLY A N 1
ATOM 681 C CA . GLY A 1 95 ? 8.237 5.976 -11.612 1.00 82.56 95 GLY A CA 1
ATOM 682 C C . GLY A 1 95 ? 8.219 4.928 -12.723 1.00 82.56 95 GLY A C 1
ATOM 683 O O . GLY A 1 95 ? 9.242 4.706 -13.364 1.00 82.56 95 GLY A O 1
ATOM 684 N N . ASN A 1 96 ? 7.052 4.354 -13.027 1.00 85.38 96 ASN A N 1
ATOM 685 C CA . ASN A 1 96 ? 6.907 3.370 -14.096 1.00 85.38 96 ASN A CA 1
ATOM 686 C C . ASN A 1 96 ? 6.957 3.994 -15.493 1.00 85.38 96 ASN A C 1
ATOM 688 O O . ASN A 1 96 ? 7.485 3.382 -16.423 1.00 85.38 96 ASN A O 1
ATOM 692 N N . SER A 1 97 ? 6.503 5.240 -15.636 1.00 83.94 97 SER A N 1
ATOM 693 C CA . SER A 1 97 ? 6.646 6.005 -16.877 1.00 83.94 97 SER A CA 1
ATOM 694 C C . SER A 1 97 ? 7.889 6.897 -16.910 1.00 83.94 97 SER A C 1
ATOM 696 O O . SER A 1 97 ? 8.096 7.612 -17.889 1.00 83.94 97 SER A O 1
ATOM 698 N N . ASN A 1 98 ? 8.718 6.893 -15.860 1.00 84.12 98 ASN A N 1
ATOM 699 C CA . ASN A 1 98 ? 9.776 7.887 -15.645 1.00 84.12 98 ASN A CA 1
ATOM 700 C C . ASN A 1 98 ? 9.258 9.336 -15.790 1.00 84.12 98 ASN A C 1
ATOM 702 O O . ASN A 1 98 ? 9.924 10.195 -16.367 1.00 84.12 98 ASN A O 1
ATOM 706 N N . LYS A 1 99 ? 8.023 9.577 -15.326 1.00 83.38 99 LYS A N 1
ATOM 707 C CA . LYS A 1 99 ? 7.269 10.833 -15.476 1.00 83.38 99 LYS A CA 1
ATOM 708 C C . LYS A 1 99 ? 7.033 11.283 -16.930 1.00 83.38 99 LYS A C 1
ATOM 710 O O . LYS A 1 99 ? 6.675 12.433 -17.161 1.00 83.38 99 LYS A O 1
ATOM 715 N N . ASP A 1 100 ? 7.173 10.390 -17.909 1.00 81.31 100 ASP A N 1
ATOM 716 C CA . ASP A 1 100 ? 6.876 10.657 -19.319 1.00 81.31 100 ASP A CA 1
ATOM 717 C C . ASP A 1 100 ? 5.503 10.082 -19.695 1.00 81.31 100 ASP A C 1
ATOM 719 O O . ASP A 1 100 ? 5.329 8.866 -19.810 1.00 81.31 100 ASP A O 1
ATOM 723 N N . TYR A 1 101 ? 4.512 10.951 -19.915 1.00 81.06 101 TYR A N 1
ATOM 724 C CA . TYR A 1 101 ? 3.142 10.540 -20.250 1.00 81.06 101 TYR A CA 1
ATOM 725 C C . TYR A 1 101 ? 3.070 9.656 -21.508 1.00 81.06 101 TYR A C 1
ATOM 727 O O . TYR A 1 101 ? 2.205 8.789 -21.609 1.00 81.06 101 TYR A O 1
ATOM 735 N N . ARG A 1 102 ? 4.020 9.801 -22.443 1.00 81.00 102 ARG A N 1
ATOM 736 C CA . ARG A 1 102 ? 4.069 9.023 -23.693 1.00 81.00 102 ARG A CA 1
ATOM 737 C C . ARG A 1 102 ? 4.396 7.550 -23.456 1.00 81.00 102 ARG A C 1
ATOM 739 O O . ARG A 1 102 ? 4.158 6.724 -24.331 1.00 81.00 102 ARG A O 1
ATOM 746 N N . ARG A 1 103 ? 4.941 7.208 -22.282 1.00 77.50 103 ARG A N 1
ATOM 747 C CA . ARG A 1 103 ? 5.273 5.829 -21.891 1.00 77.50 103 ARG A CA 1
ATOM 748 C C . ARG A 1 103 ? 4.111 5.103 -21.207 1.00 77.50 103 ARG A C 1
ATOM 750 O O . ARG A 1 103 ? 4.142 3.877 -21.133 1.00 77.50 103 ARG A O 1
ATOM 757 N N . GLN A 1 104 ? 3.066 5.820 -20.784 1.00 75.25 104 GLN A N 1
ATOM 758 C CA . GLN A 1 104 ? 1.890 5.229 -20.128 1.00 75.25 104 GLN A CA 1
ATOM 759 C C . GLN A 1 104 ? 1.120 4.236 -21.025 1.00 75.25 104 GLN A C 1
ATOM 761 O O . GLN A 1 104 ? 0.806 3.148 -20.543 1.00 75.25 104 GLN A O 1
ATOM 766 N N . PRO A 1 105 ? 0.885 4.501 -22.332 1.00 72.25 105 PRO A N 1
ATOM 767 C CA . PRO A 1 105 ? 0.215 3.535 -23.210 1.00 72.25 105 PRO A CA 1
ATOM 768 C C . PRO A 1 105 ? 1.041 2.258 -23.436 1.00 72.25 105 PRO A C 1
ATOM 770 O O . PRO A 1 105 ? 0.488 1.195 -23.714 1.00 72.25 105 PRO A O 1
ATOM 773 N N . GLY A 1 106 ? 2.374 2.359 -23.339 1.00 56.56 106 GLY A N 1
ATOM 774 C CA . GLY A 1 106 ? 3.308 1.252 -23.555 1.00 56.56 106 GLY A CA 1
ATOM 775 C C . GLY A 1 106 ? 3.489 0.343 -22.336 1.00 56.56 106 GLY A C 1
ATOM 776 O O . GLY A 1 106 ? 3.646 -0.866 -22.505 1.00 56.56 106 GLY A O 1
ATOM 777 N N . GLY A 1 107 ? 3.408 0.898 -21.120 1.00 51.56 107 GLY A N 1
ATOM 778 C CA . GLY A 1 107 ? 3.570 0.157 -19.860 1.00 51.56 107 GLY A CA 1
ATOM 779 C C . GLY A 1 107 ? 2.465 -0.869 -19.572 1.00 51.56 107 GLY A C 1
ATOM 780 O O . GLY A 1 107 ? 2.647 -1.750 -18.741 1.00 51.56 107 GLY A O 1
ATOM 781 N N . GLY A 1 108 ? 1.337 -0.796 -20.288 1.00 45.75 108 GLY A N 1
ATOM 782 C CA . GLY A 1 108 ? 0.186 -1.691 -20.128 1.00 45.75 108 GLY A CA 1
ATOM 783 C C . GLY A 1 108 ? 0.244 -3.000 -20.923 1.00 45.75 108 GLY A C 1
ATOM 784 O O . GLY A 1 108 ? -0.665 -3.819 -20.804 1.00 45.75 108 GLY A O 1
ATOM 785 N N . ARG A 1 109 ? 1.280 -3.251 -21.739 1.00 45.38 109 ARG A N 1
ATOM 786 C CA . ARG A 1 109 ? 1.380 -4.500 -22.520 1.00 45.38 109 ARG A CA 1
ATOM 787 C C . ARG A 1 109 ? 2.096 -5.602 -21.727 1.00 45.38 109 ARG A C 1
ATOM 789 O O . ARG A 1 109 ? 3.075 -6.178 -22.199 1.00 45.38 109 ARG A O 1
ATOM 796 N N . ILE A 1 110 ? 1.595 -5.911 -20.529 1.00 46.62 110 ILE A N 1
ATOM 797 C CA . ILE A 1 110 ? 2.014 -7.082 -19.744 1.00 46.62 110 ILE A CA 1
ATOM 798 C C . ILE A 1 110 ? 1.489 -8.333 -20.472 1.00 46.62 110 ILE A C 1
ATOM 800 O O . ILE A 1 110 ? 0.393 -8.832 -20.213 1.00 46.62 110 ILE A O 1
ATOM 804 N N . ARG A 1 111 ? 2.240 -8.807 -21.477 1.00 35.31 111 ARG A N 1
ATOM 805 C CA . ARG A 1 111 ? 1.966 -10.074 -22.172 1.00 35.31 111 ARG A CA 1
ATOM 806 C C . ARG A 1 111 ? 2.229 -11.217 -21.192 1.00 35.31 111 ARG A C 1
ATOM 808 O O . ARG A 1 111 ? 3.372 -11.593 -20.974 1.00 35.31 111 ARG A O 1
ATOM 815 N N . GLY A 1 112 ? 1.159 -11.716 -20.586 1.00 33.03 112 GLY A N 1
ATOM 816 C CA . GLY A 1 112 ? 1.185 -12.792 -19.587 1.00 33.03 112 GLY A CA 1
ATOM 817 C C . GLY A 1 112 ? -0.104 -12.914 -18.766 1.00 33.03 112 GLY A C 1
ATOM 818 O O . GLY A 1 112 ? -0.235 -13.825 -17.960 1.00 33.03 112 GLY A O 1
ATOM 819 N N . CYS A 1 113 ? -1.072 -12.014 -18.965 1.00 35.94 113 CYS A N 1
ATOM 820 C CA . CYS A 1 113 ? -2.322 -11.981 -18.212 1.00 35.94 113 CYS A CA 1
ATOM 821 C C . CYS A 1 113 ? -3.369 -12.946 -18.810 1.00 35.94 113 CYS A C 1
ATOM 823 O O . CYS A 1 113 ? -4.288 -12.522 -19.505 1.00 35.94 113 CYS A O 1
ATOM 825 N N . SER A 1 114 ? -3.215 -14.255 -18.584 1.00 29.33 114 SER A N 1
ATOM 826 C CA . SER A 1 114 ? -4.261 -15.256 -18.870 1.00 29.33 114 SER A CA 1
ATOM 827 C C . SER A 1 114 ? -5.243 -15.458 -17.707 1.00 29.33 114 SER A C 1
ATOM 829 O O . SER A 1 114 ? -6.191 -16.222 -17.840 1.00 29.33 114 SER A O 1
ATOM 831 N N . ASN A 1 115 ? -5.070 -14.747 -16.588 1.00 29.66 115 ASN A N 1
ATOM 832 C CA . ASN A 1 115 ? -6.014 -14.725 -15.473 1.00 29.66 115 ASN A CA 1
ATOM 833 C C . ASN A 1 115 ? -6.265 -13.274 -15.050 1.00 29.66 115 ASN A C 1
ATOM 835 O O . ASN A 1 115 ? -5.321 -12.532 -14.805 1.00 29.66 115 ASN A O 1
ATOM 839 N N . GLN A 1 116 ? -7.538 -12.887 -14.968 1.00 32.97 116 GLN A N 1
ATOM 840 C CA . GLN A 1 116 ? -8.110 -11.541 -14.775 1.00 32.97 116 GLN A CA 1
ATOM 841 C C . GLN A 1 116 ? -7.728 -10.806 -13.461 1.00 32.97 116 GLN A C 1
ATOM 843 O O . GLN A 1 116 ? -8.567 -10.148 -12.851 1.00 32.97 116 GLN A O 1
ATOM 848 N N . ARG A 1 117 ? -6.491 -10.912 -12.966 1.00 42.09 117 ARG A N 1
ATOM 849 C CA . ARG A 1 117 ? -6.123 -10.488 -11.604 1.00 42.09 117 ARG A CA 1
ATOM 850 C C . ARG A 1 117 ? -5.477 -9.101 -11.509 1.00 42.09 117 ARG A C 1
ATOM 852 O O . ARG A 1 117 ? -5.334 -8.589 -10.405 1.00 42.09 117 ARG A O 1
ATOM 859 N N . TRP A 1 118 ? -5.152 -8.474 -12.640 1.00 46.44 118 TRP A N 1
ATOM 860 C CA . TRP A 1 118 ? -4.465 -7.180 -12.695 1.00 46.44 118 TRP A CA 1
ATOM 861 C C . TRP A 1 118 ? -5.367 -6.109 -13.305 1.00 46.44 118 TRP A C 1
ATOM 863 O O . TRP A 1 118 ? -5.521 -6.042 -14.523 1.00 46.44 118 TRP A O 1
ATOM 873 N N . GLN A 1 119 ? -5.975 -5.268 -12.467 1.00 39.69 119 GLN A N 1
ATOM 874 C CA . GLN A 1 119 ? -6.642 -4.059 -12.949 1.00 39.69 119 GLN A CA 1
ATOM 875 C C . GLN A 1 119 ? -5.589 -2.964 -13.116 1.00 39.69 119 GLN A C 1
ATOM 877 O O . GLN A 1 119 ? -4.938 -2.578 -12.149 1.00 39.69 119 GLN A O 1
ATOM 882 N N . SER A 1 120 ? -5.398 -2.477 -14.339 1.00 40.19 120 SER A N 1
ATOM 883 C CA . SER A 1 120 ? -4.677 -1.235 -14.602 1.00 40.19 120 SER A CA 1
ATOM 884 C C . SER A 1 120 ? -5.669 -0.076 -14.499 1.00 40.19 120 SER A C 1
ATOM 886 O O . SER A 1 120 ? -6.696 -0.064 -15.175 1.00 40.19 120 SER A O 1
ATOM 888 N N . LEU A 1 121 ? -5.384 0.907 -13.645 1.00 39.38 121 LEU A N 1
ATOM 889 C CA . LEU A 1 121 ? -6.140 2.158 -13.603 1.00 39.38 121 LEU A CA 1
ATOM 890 C C . LEU A 1 121 ? -5.223 3.309 -14.006 1.00 39.38 121 LEU A C 1
ATOM 892 O O . LEU A 1 121 ? -4.277 3.649 -13.301 1.00 39.38 121 LEU A O 1
ATOM 896 N N . ASN A 1 122 ? -5.554 3.948 -15.129 1.00 35.00 122 ASN A N 1
ATOM 897 C CA . ASN A 1 122 ? -5.095 5.296 -15.441 1.00 35.00 122 ASN A CA 1
ATOM 898 C C . ASN A 1 122 ? -5.922 6.275 -14.599 1.00 35.00 122 ASN A C 1
ATOM 900 O O . ASN A 1 122 ? -6.891 6.848 -15.091 1.00 35.00 122 ASN A O 1
ATOM 904 N N . TYR A 1 123 ? -5.594 6.432 -13.319 1.00 32.38 123 TYR A N 1
ATOM 905 C CA . TYR A 1 123 ? -6.183 7.484 -12.492 1.00 32.38 123 TYR A CA 1
ATOM 906 C C . TYR A 1 123 ? -5.079 8.431 -12.023 1.00 32.38 123 TYR A C 1
ATOM 908 O O . TYR A 1 123 ? -4.087 7.991 -11.449 1.00 32.38 123 TYR A O 1
ATOM 916 N N . TRP A 1 124 ? -5.302 9.727 -12.269 1.00 31.14 124 TRP A N 1
ATOM 917 C CA . TRP A 1 124 ? -4.437 10.878 -11.976 1.00 31.14 124 TRP A CA 1
ATOM 918 C C . TRP A 1 124 ? -3.297 11.173 -12.965 1.00 31.14 124 TRP A C 1
ATOM 920 O O . TRP A 1 124 ? -2.117 10.904 -12.752 1.00 31.14 124 TRP A O 1
ATOM 930 N N . SER A 1 125 ? -3.694 11.844 -14.048 1.00 35.62 125 SER A N 1
ATOM 931 C CA . SER A 1 125 ? -2.962 13.007 -14.553 1.00 35.62 125 SER A CA 1
ATOM 932 C C . SER A 1 125 ? -3.013 14.121 -13.496 1.00 35.62 125 SER A C 1
ATOM 934 O O . SER A 1 125 ? -4.082 14.349 -12.940 1.00 35.62 125 SER A O 1
ATOM 936 N N . ASP A 1 126 ? -1.905 14.850 -13.335 1.00 37.09 126 ASP A N 1
ATOM 937 C CA . ASP A 1 126 ? -1.787 16.166 -12.673 1.00 37.09 126 ASP A CA 1
ATOM 938 C C . ASP A 1 126 ? -1.340 16.188 -11.192 1.00 37.09 126 ASP A C 1
ATOM 940 O O . ASP A 1 126 ? -2.083 16.560 -10.294 1.00 37.09 126 ASP A O 1
ATOM 944 N N . ASP A 1 127 ? -0.054 15.896 -10.955 1.00 33.12 127 ASP A N 1
ATOM 945 C CA . ASP A 1 127 ? 0.722 16.591 -9.913 1.00 33.12 127 ASP A CA 1
ATOM 946 C C . ASP A 1 127 ? 1.616 17.638 -10.604 1.00 33.12 127 ASP A C 1
ATOM 948 O O . ASP A 1 127 ? 2.817 17.441 -10.812 1.00 33.12 127 ASP A O 1
ATOM 952 N N . ARG A 1 128 ? 0.999 18.754 -11.015 1.00 31.11 128 ARG A N 1
ATOM 953 C CA . ARG A 1 128 ? 1.691 20.032 -11.211 1.00 31.11 128 ARG A CA 1
ATOM 954 C C . ARG A 1 128 ? 1.523 20.884 -9.955 1.00 31.11 128 ARG A C 1
ATOM 956 O O . ARG A 1 128 ? 0.486 21.513 -9.758 1.00 31.11 128 ARG A O 1
ATOM 963 N N . LYS A 1 129 ? 2.579 20.932 -9.149 1.00 31.38 129 LYS A N 1
ATOM 964 C CA . LYS A 1 129 ? 3.008 22.124 -8.413 1.00 31.38 129 LYS A CA 1
ATOM 965 C C . LYS A 1 129 ? 4.513 22.261 -8.567 1.00 31.38 129 LYS A C 1
ATOM 967 O O . LYS A 1 129 ? 5.194 21.217 -8.466 1.00 31.38 129 LYS A O 1
#